Protein AF-A0A6J5F3P0-F1 (afdb_monomer_lite)

pLDDT: mean 81.17, std 18.27, range [34.69, 97.0]

Organism: NCBI:txid1506587

Sequence (149 aa):
MFSRNHKVVAACLLAIAAIHASSIFAASGFQVEVNVTDALLKNPHSKLWKQDPSAGSPDYKYLVVGRRPDGAVMVLYRQPDLTNERKIRLSGALFKCGIKRDWPILFIDSAADVKKQLEHPFLDDPSHEGISFMEGSDVAIVYQAVCGG

Secondary structure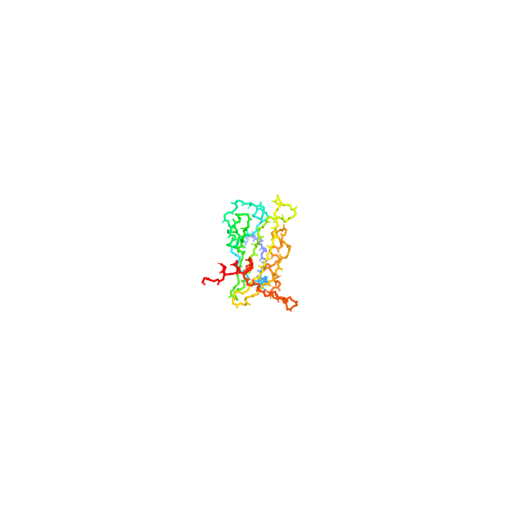 (DSSP, 8-state):
--------------------------SS--EESS---HHHHH-TT-TTSEEPTT-SSTT-EEEEEEE-TTSEEEEEEEEEETTEEEEEEEEEEEEETTT-EEEEE----SHHHHHHHHHS-GGG-TT--PEEPPTT-HHHHHHHHHH--

Structure (mmCIF, N/CA/C/O backbone):
data_AF-A0A6J5F3P0-F1
#
_entry.id   AF-A0A6J5F3P0-F1
#
loop_
_atom_site.group_PDB
_atom_site.id
_atom_site.type_symbol
_atom_site.label_atom_id
_atom_site.label_alt_id
_atom_site.label_comp_id
_atom_site.label_asym_id
_atom_site.label_entity_id
_atom_site.label_seq_id
_atom_site.pdbx_PDB_ins_code
_atom_site.Cartn_x
_atom_site.Cartn_y
_atom_site.Cartn_z
_atom_site.occupanc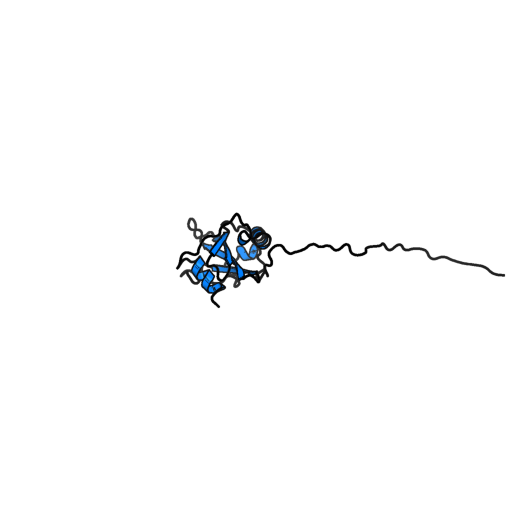y
_atom_site.B_iso_or_equiv
_atom_site.auth_seq_id
_atom_site.auth_comp_id
_atom_site.auth_asym_id
_atom_site.auth_atom_id
_atom_site.pdbx_PDB_model_num
ATOM 1 N N . MET A 1 1 ? -9.009 28.378 82.179 1.00 39.50 1 MET A N 1
ATOM 2 C CA . MET A 1 1 ? -7.602 28.823 82.296 1.00 39.50 1 MET A CA 1
ATOM 3 C C . MET A 1 1 ? -6.748 27.964 81.370 1.00 39.50 1 MET A C 1
ATOM 5 O O . MET A 1 1 ? -6.970 26.765 81.356 1.00 39.50 1 MET A O 1
ATOM 9 N N . PHE A 1 2 ? -5.837 28.612 80.627 1.00 41.78 2 PHE A N 1
ATOM 10 C CA . PHE A 1 2 ? -4.824 28.093 79.678 1.00 41.78 2 PHE A CA 1
ATOM 11 C C . PHE A 1 2 ? -5.366 27.383 78.413 1.00 41.78 2 PHE A C 1
ATOM 13 O O . PHE A 1 2 ? -5.883 26.284 78.505 1.00 41.78 2 PHE A O 1
ATOM 20 N N . SER A 1 3 ? -5.449 27.979 77.213 1.00 34.69 3 SER A N 1
ATOM 21 C CA . SER A 1 3 ? -4.560 28.859 76.419 1.00 34.69 3 SER A CA 1
ATOM 22 C C . SER A 1 3 ? -3.456 28.110 75.659 1.00 34.69 3 SER A C 1
ATOM 24 O O . SER A 1 3 ? -2.548 27.580 76.290 1.00 34.69 3 SER A O 1
ATOM 26 N N . ARG A 1 4 ? -3.509 28.268 74.318 1.00 49.66 4 ARG A N 1
ATOM 27 C CA . ARG A 1 4 ? -2.398 28.300 73.336 1.00 49.66 4 ARG A CA 1
ATOM 28 C C . ARG A 1 4 ? -1.809 26.928 72.929 1.00 49.66 4 ARG A C 1
ATOM 30 O O . ARG A 1 4 ? -1.585 26.085 73.772 1.00 49.66 4 ARG A O 1
ATOM 37 N N . ASN A 1 5 ? -1.463 26.638 71.670 1.00 44.69 5 ASN A N 1
ATOM 38 C CA . ASN A 1 5 ? -1.233 27.481 70.494 1.00 44.69 5 ASN A CA 1
ATOM 39 C C . ASN A 1 5 ? -0.753 26.617 69.285 1.00 44.69 5 ASN A C 1
ATOM 41 O O . ASN A 1 5 ? -0.270 25.510 69.486 1.00 44.69 5 ASN A O 1
ATOM 45 N N . HIS A 1 6 ? -0.703 27.260 68.103 1.00 41.91 6 HIS A N 1
ATOM 46 C CA . HIS A 1 6 ? 0.153 27.000 66.914 1.00 41.91 6 HIS A CA 1
ATOM 47 C C . HIS A 1 6 ? -0.333 25.932 65.909 1.00 41.91 6 HIS A C 1
ATOM 49 O O . HIS A 1 6 ? -0.352 24.747 66.195 1.00 41.91 6 HIS A O 1
ATOM 55 N N . LYS A 1 7 ? -0.897 26.348 64.761 1.00 44.50 7 LYS A N 1
ATOM 56 C CA . LYS A 1 7 ? -0.246 26.797 63.498 1.00 44.50 7 LYS A CA 1
ATOM 57 C C . LYS A 1 7 ? 0.426 25.662 62.710 1.00 44.50 7 LYS A C 1
ATOM 59 O O . LYS A 1 7 ? 1.565 25.348 63.013 1.00 44.50 7 LYS A O 1
ATOM 64 N N . VAL A 1 8 ? -0.219 25.225 61.622 1.00 45.56 8 VAL A N 1
ATOM 65 C CA . VAL A 1 8 ? 0.367 24.841 60.310 1.00 45.56 8 VAL A CA 1
ATOM 66 C C . VAL A 1 8 ? -0.779 25.050 59.294 1.00 45.56 8 VAL A C 1
ATOM 68 O O . VAL A 1 8 ? -1.835 24.459 59.465 1.00 45.56 8 VAL A O 1
ATOM 71 N N . VAL A 1 9 ? -0.846 26.125 58.499 1.00 41.88 9 VAL A N 1
ATOM 72 C CA . VAL A 1 9 ? -0.119 26.467 57.255 1.00 41.88 9 VAL A CA 1
ATOM 73 C C . VAL A 1 9 ? -0.339 25.469 56.108 1.00 41.88 9 VAL A C 1
ATOM 75 O O . VAL A 1 9 ? 0.151 24.356 56.155 1.00 41.88 9 VAL A O 1
ATOM 78 N N . ALA A 1 10 ? -0.992 25.984 55.058 1.00 40.81 10 ALA A N 1
ATOM 79 C CA . ALA A 1 10 ? -0.901 25.618 53.640 1.00 40.81 10 ALA A CA 1
ATOM 80 C C . ALA A 1 10 ? -1.266 24.185 53.205 1.00 40.81 10 ALA A C 1
ATOM 82 O O . ALA A 1 10 ? -0.587 23.222 53.526 1.00 40.81 10 ALA A O 1
ATOM 83 N N . ALA A 1 11 ? -2.220 24.075 52.280 1.00 45.91 11 ALA A N 1
ATOM 84 C CA . ALA A 1 11 ? -1.878 24.048 50.855 1.00 45.91 11 ALA A CA 1
ATOM 85 C C . ALA A 1 11 ? -3.151 24.009 49.995 1.00 45.91 11 ALA A C 1
ATOM 87 O O . ALA A 1 11 ? -4.029 23.171 50.184 1.00 45.91 11 ALA A O 1
ATOM 88 N N . CYS A 1 12 ? -3.225 24.927 49.031 1.00 42.03 12 CYS A N 1
ATOM 89 C CA . CYS A 1 12 ? -4.063 24.794 47.847 1.00 42.03 12 CYS A CA 1
ATOM 90 C C . CYS A 1 12 ? -3.746 23.486 47.117 1.00 4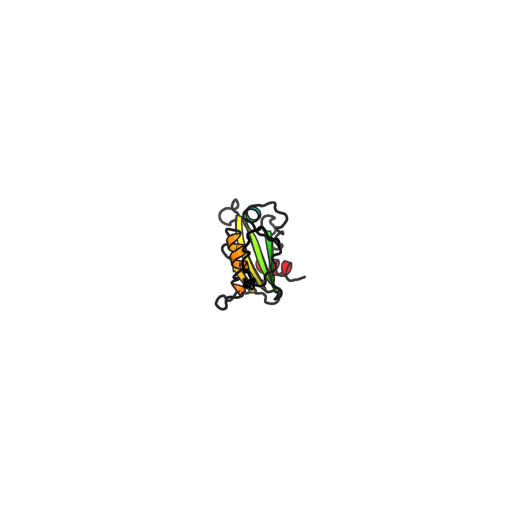2.03 12 CYS A C 1
ATOM 92 O O . CYS A 1 12 ? -2.574 23.221 46.877 1.00 42.03 12 CYS A O 1
ATOM 94 N N . LEU A 1 13 ? -4.770 22.776 46.649 1.00 42.22 13 LEU A N 1
ATOM 95 C CA . LEU A 1 13 ? -4.738 21.962 45.427 1.00 42.22 13 LEU A CA 1
ATOM 96 C C . LEU A 1 13 ? -6.157 22.023 44.844 1.00 42.22 13 LEU A C 1
ATOM 98 O O . LEU A 1 13 ? -7.085 21.408 45.354 1.00 42.22 13 LEU A O 1
ATOM 102 N N . LEU A 1 14 ? -6.420 23.070 44.062 1.00 45.12 14 LEU A N 1
ATOM 103 C CA . LEU A 1 14 ? -6.576 22.997 42.606 1.00 45.12 14 LEU A CA 1
ATOM 104 C C . LEU A 1 14 ? -7.579 21.932 42.144 1.00 45.12 14 LEU A C 1
ATOM 106 O O . LEU A 1 14 ? -7.285 20.745 42.049 1.00 45.12 14 LEU A O 1
ATOM 110 N N . ALA A 1 15 ? -8.752 22.440 41.773 1.00 49.34 15 ALA A N 1
ATOM 111 C CA . ALA A 1 15 ? -9.683 21.800 40.871 1.00 49.34 15 ALA A CA 1
ATOM 112 C C . ALA A 1 15 ? -9.001 21.475 39.538 1.00 49.34 15 ALA A C 1
ATOM 114 O O . ALA A 1 15 ? -8.513 22.382 38.872 1.00 49.34 15 ALA A O 1
ATOM 115 N N . ILE A 1 16 ? -9.053 20.211 39.123 1.00 49.28 16 ILE A N 1
ATOM 116 C CA . ILE A 1 16 ? -9.101 19.823 37.711 1.00 49.28 16 ILE A CA 1
ATOM 117 C C . ILE A 1 16 ? -10.054 18.629 37.638 1.00 49.28 16 ILE A C 1
ATOM 119 O O . ILE A 1 16 ? -9.646 17.471 37.608 1.00 49.28 16 ILE A O 1
ATOM 123 N N . ALA A 1 17 ? -11.359 18.911 37.672 1.00 48.66 17 ALA A N 1
ATOM 124 C CA . ALA A 1 17 ? -12.319 17.964 37.130 1.00 48.66 17 ALA A CA 1
ATOM 125 C C . ALA A 1 17 ? -11.999 17.855 35.638 1.00 48.66 17 ALA A C 1
ATOM 127 O O . ALA A 1 17 ? -12.011 18.859 34.927 1.00 48.66 17 ALA A O 1
ATOM 128 N N . ALA A 1 18 ? -11.614 16.650 35.225 1.00 46.31 18 ALA A N 1
ATOM 129 C CA . ALA A 1 18 ? -11.223 16.296 33.877 1.00 46.31 18 ALA A CA 1
ATOM 130 C C . ALA A 1 18 ? -12.235 16.837 32.857 1.00 46.31 18 ALA A C 1
ATOM 132 O O . ALA A 1 18 ? -13.301 16.256 32.628 1.00 46.31 18 ALA A O 1
ATOM 133 N N . ILE A 1 19 ? -11.884 17.962 32.231 1.00 49.88 19 ILE A N 1
ATOM 134 C CA . ILE A 1 19 ? -12.473 18.338 30.957 1.00 49.88 19 ILE A CA 1
ATOM 135 C C . ILE A 1 19 ? -12.099 17.197 30.031 1.00 49.88 19 ILE A C 1
ATOM 137 O O . ILE A 1 19 ? -10.922 16.924 29.794 1.00 49.88 19 ILE A O 1
ATOM 141 N N . HIS A 1 20 ? -13.138 16.492 29.605 1.00 42.28 20 HIS A N 1
ATOM 142 C CA . HIS A 1 20 ? -13.089 15.471 28.592 1.00 42.28 20 HIS A CA 1
ATOM 143 C C . HIS A 1 20 ? -12.317 16.043 27.407 1.00 42.28 20 HIS A C 1
ATOM 145 O O . HIS A 1 20 ? -12.838 16.854 26.641 1.00 42.28 20 HIS A O 1
ATOM 151 N N . ALA A 1 21 ? -11.062 15.620 27.266 1.00 42.25 21 ALA A N 1
ATOM 152 C CA . ALA A 1 21 ? -10.390 15.639 25.988 1.00 42.25 21 ALA A CA 1
ATOM 153 C C . ALA A 1 21 ? -11.120 14.609 25.128 1.00 42.25 21 ALA A C 1
ATOM 155 O O . ALA A 1 21 ? -10.676 13.477 24.949 1.00 42.25 21 ALA A O 1
ATOM 156 N N . SER A 1 22 ? -12.279 15.012 24.616 1.00 44.88 22 SER A N 1
ATOM 157 C CA . SER A 1 22 ? -12.900 14.440 23.435 1.00 44.88 22 SER A CA 1
ATOM 158 C C . SER A 1 22 ? -12.002 14.761 22.241 1.00 44.88 22 SER A C 1
ATOM 160 O O . SER A 1 22 ? -12.412 15.422 21.294 1.00 44.88 22 SER A O 1
ATOM 162 N N . SER A 1 23 ? -10.753 14.300 22.276 1.00 39.34 23 SER A N 1
ATOM 163 C CA . SER A 1 23 ? -10.009 14.028 21.060 1.00 39.34 23 SER A CA 1
ATOM 164 C C . SER A 1 23 ? -10.598 12.733 20.532 1.00 39.34 23 SER A C 1
ATOM 166 O O . SER A 1 23 ? -10.096 11.639 20.781 1.00 39.34 23 SER A O 1
ATOM 168 N N . ILE A 1 24 ? -11.753 12.873 19.889 1.00 40.84 24 ILE A N 1
ATOM 169 C CA . ILE A 1 24 ? -12.400 11.824 19.122 1.00 40.84 24 ILE A CA 1
ATOM 170 C C . ILE A 1 24 ? -11.411 11.474 18.005 1.00 40.84 24 ILE A C 1
ATOM 172 O O . ILE A 1 24 ? -11.414 12.0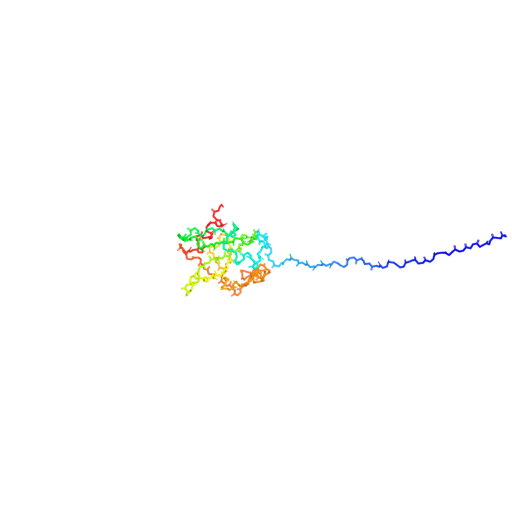93 16.946 1.00 40.84 24 ILE A O 1
ATOM 176 N N . PHE A 1 25 ? -10.531 10.499 18.233 1.00 43.91 25 PHE A N 1
ATOM 177 C CA . PHE A 1 25 ? -9.832 9.814 17.149 1.00 43.91 25 PHE A CA 1
ATOM 178 C C . PHE A 1 25 ? -10.849 8.885 16.468 1.00 43.91 25 PHE A C 1
ATOM 180 O O . PHE A 1 25 ? -10.808 7.668 16.595 1.00 43.91 25 PHE A O 1
ATOM 187 N N . ALA A 1 26 ? -11.817 9.475 15.774 1.00 49.28 26 ALA A N 1
ATOM 188 C CA . ALA A 1 26 ? -12.651 8.781 14.804 1.00 49.28 26 ALA A CA 1
ATOM 189 C C . ALA A 1 26 ? -12.365 9.407 13.443 1.00 49.28 26 ALA A C 1
ATOM 191 O O . ALA A 1 26 ? -13.209 10.099 12.894 1.00 49.28 26 ALA A O 1
ATOM 192 N N . ALA A 1 27 ? -11.136 9.268 12.944 1.00 53.75 27 ALA A N 1
ATOM 193 C CA . ALA A 1 27 ? -10.777 9.933 11.692 1.00 53.75 27 ALA A CA 1
ATOM 194 C C . ALA A 1 27 ? -10.866 9.001 10.473 1.00 53.75 27 ALA A C 1
ATOM 196 O O . ALA A 1 27 ? -11.199 9.454 9.388 1.00 53.75 27 ALA A O 1
ATOM 197 N N . SER A 1 28 ? -10.681 7.688 10.644 1.00 65.94 28 SER A N 1
ATOM 198 C CA . SER A 1 28 ? -10.801 6.751 9.514 1.00 65.94 28 SER A CA 1
ATOM 199 C C . SER A 1 28 ? -11.105 5.296 9.867 1.00 65.94 28 SER A C 1
ATOM 201 O O . SER A 1 28 ? -11.379 4.500 8.976 1.00 65.94 28 SER A O 1
ATOM 203 N N . GLY A 1 29 ? -11.015 4.910 11.145 1.00 84.19 29 GLY A N 1
ATOM 204 C CA . GLY A 1 29 ? -11.243 3.531 11.589 1.00 84.19 29 GLY A CA 1
ATOM 205 C C . GLY A 1 29 ? -10.164 2.522 11.170 1.00 84.19 29 GLY A C 1
ATOM 206 O O . GLY A 1 29 ? -10.362 1.324 11.376 1.00 84.19 29 GLY A O 1
ATOM 207 N N . PHE A 1 30 ? -9.044 2.965 10.582 1.00 92.38 30 PHE A N 1
ATOM 208 C CA . PHE A 1 30 ? -7.934 2.075 10.242 1.00 92.38 30 PHE A CA 1
ATOM 209 C C . PHE A 1 30 ? -7.250 1.540 11.507 1.00 92.38 30 PHE A C 1
ATOM 211 O O . PHE A 1 30 ? -6.709 2.289 12.318 1.00 92.38 30 PHE A O 1
ATOM 218 N N . GLN A 1 31 ? -7.222 0.220 11.637 1.00 94.12 31 GLN A N 1
ATOM 219 C CA . GLN A 1 31 ? -6.321 -0.513 12.511 1.00 94.12 31 GLN A CA 1
ATOM 220 C C . GLN A 1 31 ? -4.978 -0.642 11.790 1.00 94.12 31 GLN A C 1
ATOM 222 O O . GLN A 1 31 ? -4.871 -1.308 10.757 1.00 94.12 31 GLN A O 1
ATOM 227 N N . VAL A 1 32 ? -3.964 0.050 12.306 1.00 94.12 32 VAL A N 1
ATOM 228 C CA . VAL A 1 32 ? -2.613 0.040 11.736 1.00 94.12 32 VAL A CA 1
ATOM 229 C C . VAL A 1 32 ? -1.956 -1.310 12.022 1.00 94.12 32 VAL A C 1
ATOM 231 O O . VAL A 1 32 ? -1.766 -1.675 13.179 1.00 94.12 32 VAL A O 1
ATOM 234 N N . GLU A 1 33 ? -1.594 -2.037 10.966 1.00 94.62 33 GLU A N 1
ATOM 235 C CA . GLU A 1 33 ? -0.868 -3.310 11.056 1.00 94.62 33 GLU A CA 1
ATOM 236 C C . GLU A 1 33 ? 0.647 -3.085 11.133 1.00 94.62 33 GLU A C 1
ATOM 238 O O . GLU A 1 33 ? 1.366 -3.845 11.781 1.00 94.62 33 GLU A O 1
ATOM 243 N N . VAL A 1 34 ? 1.141 -2.026 10.482 1.00 94.00 34 VAL A N 1
ATOM 244 C CA . VAL A 1 34 ? 2.567 -1.699 10.424 1.00 94.00 34 VAL A CA 1
ATOM 245 C C . VAL A 1 34 ? 2.785 -0.221 10.717 1.00 94.00 34 VAL A C 1
ATOM 247 O O . VAL A 1 34 ? 2.264 0.648 10.023 1.00 94.00 34 VAL A O 1
ATOM 250 N N . ASN A 1 35 ? 3.627 0.072 11.711 1.00 93.19 35 ASN A N 1
ATOM 251 C CA . ASN A 1 35 ? 4.091 1.433 11.963 1.00 93.19 35 ASN A CA 1
ATOM 252 C C . ASN A 1 35 ? 5.089 1.859 10.874 1.00 93.19 35 ASN A C 1
ATOM 254 O O . ASN A 1 35 ? 6.263 1.473 10.901 1.00 93.19 35 ASN A O 1
ATOM 258 N N . VAL A 1 36 ? 4.616 2.631 9.896 1.00 95.50 36 VAL A N 1
ATOM 259 C CA . VAL A 1 36 ? 5.446 3.089 8.780 1.00 95.50 36 VAL A CA 1
ATOM 260 C C . VAL A 1 36 ? 6.343 4.241 9.222 1.00 95.50 36 VAL A C 1
ATOM 262 O O . VAL A 1 36 ? 5.890 5.232 9.779 1.00 95.50 36 VAL A O 1
ATOM 265 N N . THR A 1 37 ? 7.638 4.109 8.943 1.00 97.00 37 THR A N 1
ATOM 266 C CA . THR A 1 37 ? 8.664 5.127 9.206 1.00 97.00 37 THR A CA 1
ATOM 267 C C . THR A 1 37 ? 9.459 5.390 7.934 1.00 97.00 37 THR A C 1
ATOM 269 O O . THR A 1 37 ? 9.576 4.503 7.087 1.00 97.00 37 THR A O 1
ATOM 272 N N . ASP A 1 38 ? 10.086 6.560 7.815 1.00 95.19 38 ASP A N 1
ATOM 273 C CA . ASP A 1 38 ? 10.955 6.860 6.666 1.00 95.19 38 ASP A CA 1
ATOM 274 C C . ASP A 1 38 ? 12.104 5.851 6.532 1.00 95.19 38 ASP A C 1
ATOM 276 O O . ASP A 1 38 ? 12.527 5.517 5.426 1.00 95.19 38 ASP A O 1
ATOM 280 N N . ALA A 1 39 ? 12.594 5.325 7.660 1.00 94.88 39 ALA A N 1
ATOM 281 C CA . ALA A 1 39 ? 13.606 4.277 7.674 1.00 94.88 39 ALA A CA 1
ATOM 282 C C . ALA A 1 39 ? 13.082 2.968 7.062 1.00 94.88 39 ALA A C 1
ATOM 284 O O . ALA A 1 39 ? 13.790 2.342 6.277 1.00 94.88 39 ALA A O 1
ATOM 285 N N . LEU A 1 40 ? 11.841 2.568 7.367 1.00 95.12 40 LEU A N 1
ATOM 286 C CA . LEU A 1 40 ? 11.208 1.396 6.752 1.00 95.12 40 LEU A CA 1
ATOM 287 C C . LEU A 1 40 ? 11.023 1.582 5.242 1.00 95.12 40 LEU A C 1
ATOM 289 O O . LEU A 1 40 ? 11.322 0.663 4.477 1.00 95.12 40 LEU A O 1
ATOM 293 N N . LEU A 1 41 ? 10.564 2.762 4.819 1.00 92.75 41 LEU A N 1
ATOM 294 C CA . LEU A 1 41 ? 10.349 3.088 3.407 1.00 92.75 41 LEU A CA 1
ATOM 295 C C . LEU A 1 41 ? 11.649 3.010 2.592 1.00 92.75 41 LEU A C 1
ATOM 297 O O . LEU A 1 41 ? 11.646 2.560 1.448 1.00 92.75 41 LEU A O 1
ATOM 301 N N . LYS A 1 42 ? 12.777 3.385 3.205 1.00 87.88 42 LYS A N 1
ATOM 302 C CA . LYS A 1 42 ? 14.108 3.372 2.580 1.00 87.88 42 LYS A CA 1
ATOM 303 C C . LYS A 1 42 ? 14.855 2.045 2.738 1.00 87.88 42 LYS A C 1
ATOM 305 O O . LYS A 1 42 ? 15.915 1.893 2.139 1.00 87.88 42 LYS A O 1
ATOM 310 N N . ASN A 1 43 ? 14.347 1.091 3.522 1.00 89.88 43 ASN A N 1
ATOM 311 C CA . ASN A 1 43 ? 15.050 -0.159 3.813 1.00 89.88 43 ASN A CA 1
ATOM 312 C C . ASN A 1 43 ? 14.672 -1.282 2.819 1.00 89.88 43 ASN A C 1
ATOM 314 O O . ASN A 1 43 ? 13.617 -1.905 2.979 1.00 89.88 43 ASN A O 1
ATOM 318 N N . PRO A 1 44 ? 15.541 -1.626 1.846 1.00 80.19 44 PRO A N 1
ATOM 319 C CA . PRO A 1 44 ? 15.260 -2.666 0.851 1.00 80.19 44 PRO A CA 1
ATOM 320 C C . PRO A 1 44 ? 15.204 -4.088 1.438 1.00 80.19 44 PRO A C 1
ATOM 322 O O . PRO A 1 44 ? 14.618 -4.988 0.825 1.00 80.19 44 PRO A O 1
ATOM 325 N N . HIS A 1 45 ? 15.797 -4.294 2.619 1.00 86.69 45 HIS A N 1
ATOM 326 C CA . HIS A 1 45 ? 15.960 -5.596 3.271 1.00 86.69 45 HIS A CA 1
ATOM 327 C C . HIS A 1 45 ? 14.928 -5.862 4.372 1.00 86.69 45 HIS A C 1
ATOM 329 O O . HIS A 1 45 ? 14.989 -6.899 5.035 1.00 86.69 45 HIS A O 1
ATOM 335 N N . SER A 1 46 ? 13.985 -4.944 4.602 1.00 91.75 46 SER A N 1
ATOM 336 C CA . SER A 1 46 ? 12.944 -5.168 5.602 1.00 91.75 46 SER A CA 1
ATOM 337 C C . SER A 1 46 ? 12.064 -6.359 5.211 1.00 91.75 46 SER A C 1
ATOM 339 O O . SER A 1 46 ? 11.544 -6.431 4.099 1.00 91.75 46 SER A O 1
ATOM 341 N N . LYS A 1 47 ? 11.876 -7.275 6.167 1.00 93.06 47 LYS A N 1
ATOM 342 C CA . LYS A 1 47 ? 11.033 -8.473 6.028 1.00 93.06 47 LYS A CA 1
ATOM 343 C C . LYS A 1 47 ? 9.531 -8.172 6.078 1.00 93.06 47 LYS A C 1
ATOM 345 O O . LYS A 1 47 ? 8.732 -9.072 5.861 1.00 93.06 47 LYS A O 1
ATOM 350 N N . LEU A 1 48 ? 9.151 -6.935 6.409 1.00 95.44 48 LEU A N 1
ATOM 351 C CA . LEU A 1 48 ? 7.748 -6.511 6.427 1.00 95.44 48 LEU A CA 1
ATOM 352 C C . LEU A 1 48 ? 7.192 -6.358 5.008 1.00 95.44 48 LEU A C 1
ATOM 354 O O . LEU A 1 48 ? 6.002 -6.565 4.789 1.00 95.44 48 LEU A O 1
ATOM 358 N N . TRP A 1 49 ? 8.059 -6.022 4.051 1.00 95.31 49 TRP A N 1
ATOM 359 C CA . TRP A 1 49 ? 7.706 -6.000 2.641 1.00 95.31 49 TRP A CA 1
ATOM 360 C C . TRP A 1 49 ? 7.504 -7.425 2.133 1.00 95.31 49 TRP A C 1
ATOM 362 O O . TRP A 1 49 ? 8.394 -8.271 2.247 1.00 95.31 49 TRP A O 1
ATOM 372 N N . LYS A 1 50 ? 6.340 -7.669 1.541 1.00 94.69 50 LYS A N 1
ATOM 373 C CA . LYS A 1 50 ? 5.992 -8.923 0.879 1.00 94.69 50 LYS A CA 1
ATOM 374 C C . LYS A 1 50 ? 6.331 -8.824 -0.601 1.00 94.69 50 LYS A C 1
ATOM 376 O O . LYS A 1 50 ? 6.234 -7.750 -1.186 1.00 94.69 50 LYS A O 1
ATOM 381 N N . GLN A 1 51 ? 6.736 -9.942 -1.189 1.00 93.56 51 GLN A N 1
ATOM 382 C CA . GLN A 1 51 ? 6.982 -10.024 -2.624 1.00 93.56 51 GLN A CA 1
ATOM 383 C C . GLN A 1 51 ? 5.680 -9.792 -3.390 1.00 93.56 51 GLN A C 1
ATOM 385 O O . GLN A 1 51 ? 4.679 -10.425 -3.057 1.00 93.56 51 GLN A O 1
ATOM 390 N N . ASP A 1 52 ? 5.694 -8.926 -4.403 1.00 91.88 52 ASP A N 1
ATOM 391 C CA . ASP A 1 52 ? 4.551 -8.782 -5.302 1.00 91.88 52 ASP A CA 1
ATOM 392 C C . ASP A 1 52 ? 4.343 -10.092 -6.092 1.00 91.88 52 ASP A C 1
ATOM 394 O O . ASP A 1 52 ? 5.272 -10.517 -6.787 1.00 91.88 52 ASP A O 1
ATOM 398 N N . PRO A 1 53 ? 3.172 -10.758 -5.989 1.00 88.69 53 PRO A N 1
ATOM 399 C CA . PRO A 1 53 ? 2.917 -12.023 -6.678 1.00 88.69 53 PRO A CA 1
ATOM 400 C C . PRO A 1 53 ? 2.815 -11.889 -8.201 1.00 88.69 53 PRO A C 1
ATOM 402 O O . PRO A 1 53 ? 2.955 -12.888 -8.903 1.00 88.69 53 PRO A O 1
ATOM 405 N N . SER A 1 54 ? 2.536 -10.686 -8.709 1.00 82.56 54 SER A N 1
ATOM 406 C CA . SER A 1 54 ? 2.447 -10.411 -10.148 1.00 82.56 54 SER A CA 1
ATOM 407 C C . SER A 1 54 ? 3.821 -10.274 -10.803 1.00 82.56 54 SER A C 1
ATOM 409 O O . SER A 1 54 ? 3.975 -10.516 -12.001 1.00 82.56 54 SER A O 1
ATOM 411 N N . ALA A 1 55 ? 4.836 -9.925 -10.013 1.00 83.00 55 ALA A N 1
ATOM 412 C CA . ALA A 1 55 ? 6.153 -9.596 -10.515 1.00 83.00 55 ALA A CA 1
ATOM 413 C C . ALA A 1 55 ? 7.115 -10.785 -10.415 1.00 83.00 55 ALA A C 1
ATOM 415 O O . ALA A 1 55 ? 7.314 -11.375 -9.354 1.00 83.00 55 ALA A O 1
ATOM 416 N N . GLY A 1 56 ? 7.811 -11.075 -11.518 1.00 74.62 56 GLY A N 1
ATOM 417 C CA . GLY A 1 56 ? 8.919 -12.038 -11.529 1.00 74.62 56 GLY A CA 1
ATOM 418 C C . GLY A 1 56 ? 10.205 -11.525 -10.863 1.00 74.62 56 GLY A C 1
ATOM 419 O O . GLY A 1 56 ? 11.138 -12.300 -10.668 1.00 74.62 56 GLY A O 1
ATOM 420 N N . SER A 1 57 ? 10.279 -10.230 -10.528 1.00 82.88 57 SER A N 1
ATOM 421 C CA . SER A 1 57 ? 11.459 -9.596 -9.929 1.00 82.88 57 SER A CA 1
ATOM 422 C C . SER A 1 57 ? 11.293 -9.384 -8.417 1.00 82.88 57 SER A C 1
ATOM 424 O O . SER A 1 57 ? 10.267 -8.842 -7.995 1.00 82.88 57 SER A O 1
ATOM 426 N N . PRO A 1 58 ? 12.316 -9.707 -7.597 1.00 83.31 58 PRO A N 1
ATOM 427 C CA . PRO A 1 58 ? 12.274 -9.537 -6.143 1.00 83.31 58 PRO A CA 1
ATOM 428 C C . PRO A 1 58 ? 12.238 -8.070 -5.678 1.00 83.31 58 PRO A C 1
ATOM 430 O O . PRO A 1 58 ? 12.098 -7.789 -4.484 1.00 83.31 58 PRO A O 1
ATOM 433 N N . ASP A 1 59 ? 12.422 -7.122 -6.597 1.00 85.25 59 ASP A N 1
ATOM 434 C CA . ASP A 1 59 ? 12.445 -5.695 -6.282 1.00 85.25 59 ASP A CA 1
ATOM 435 C C . ASP A 1 59 ? 11.051 -5.074 -6.170 1.00 85.25 59 ASP A C 1
ATOM 437 O O . ASP A 1 59 ? 10.902 -4.044 -5.502 1.00 85.25 59 ASP A O 1
ATOM 441 N N . TYR A 1 60 ? 10.049 -5.734 -6.753 1.00 91.38 60 TYR A N 1
ATOM 442 C CA . TYR A 1 60 ? 8.641 -5.365 -6.673 1.00 91.38 60 TYR A CA 1
ATOM 443 C C . TYR A 1 60 ? 8.034 -5.963 -5.412 1.00 91.38 60 TYR A C 1
ATOM 445 O O . TYR A 1 60 ? 7.980 -7.181 -5.228 1.00 91.38 60 TYR A O 1
ATOM 453 N N . LYS A 1 61 ? 7.618 -5.088 -4.503 1.00 94.00 61 LYS A N 1
ATOM 454 C CA . LYS A 1 61 ? 7.126 -5.481 -3.187 1.00 94.00 61 LYS A CA 1
ATOM 455 C C . LYS A 1 61 ? 5.906 -4.672 -2.800 1.00 94.00 61 LYS A C 1
ATOM 457 O O . LYS A 1 61 ? 5.748 -3.528 -3.221 1.00 94.00 61 LYS A O 1
ATOM 462 N N . TYR A 1 62 ? 5.112 -5.229 -1.900 1.00 95.25 62 TYR A N 1
ATOM 463 C CA . TYR A 1 62 ? 3.991 -4.535 -1.289 1.00 95.25 62 TYR A CA 1
ATOM 464 C C . TYR A 1 62 ? 4.013 -4.646 0.238 1.00 95.25 62 TYR A C 1
ATOM 466 O O . TYR A 1 62 ? 4.631 -5.542 0.820 1.00 95.25 62 TYR A O 1
ATOM 474 N N . LEU A 1 63 ? 3.343 -3.712 0.903 1.00 96.06 63 LEU A N 1
ATOM 475 C CA . LEU A 1 63 ? 3.211 -3.646 2.353 1.00 96.06 63 LEU A CA 1
ATOM 476 C C . LEU A 1 63 ? 1.768 -3.298 2.702 1.00 96.06 63 LEU A C 1
ATOM 478 O O . LEU A 1 63 ? 1.285 -2.234 2.325 1.00 96.06 63 LEU A O 1
ATOM 482 N N . VAL A 1 64 ? 1.089 -4.170 3.446 1.00 96.75 64 VAL A N 1
ATOM 483 C CA . VAL A 1 64 ? -0.213 -3.836 4.038 1.00 96.75 64 VAL A CA 1
ATOM 484 C C . VAL A 1 64 ? 0.047 -2.955 5.253 1.00 96.75 64 VAL A C 1
ATOM 486 O O . VAL A 1 64 ? 0.736 -3.364 6.184 1.00 96.75 64 VAL A O 1
ATOM 489 N N . VAL A 1 65 ? -0.457 -1.726 5.213 1.00 96.69 65 VAL A N 1
ATOM 490 C CA . VAL A 1 65 ? -0.218 -0.729 6.264 1.00 96.69 65 VAL A CA 1
ATOM 491 C C . VAL A 1 65 ? -1.283 -0.813 7.346 1.00 96.69 65 VAL A C 1
ATOM 493 O O . VAL A 1 65 ? -0.976 -0.710 8.533 1.00 96.69 65 VAL A O 1
ATOM 496 N N . GLY A 1 66 ? -2.537 -1.011 6.950 1.00 95.19 66 GLY A N 1
ATOM 497 C CA . GLY A 1 66 ? -3.650 -1.090 7.881 1.00 95.19 66 GLY A CA 1
ATOM 498 C C . GLY A 1 66 ? -4.950 -1.505 7.213 1.00 95.19 66 GLY A C 1
ATOM 499 O O . GLY A 1 66 ? -5.088 -1.452 5.986 1.00 95.19 66 GLY A O 1
ATOM 500 N N . ARG A 1 67 ? -5.914 -1.894 8.049 1.00 95.62 67 ARG A N 1
ATOM 501 C CA . ARG A 1 67 ? -7.249 -2.337 7.635 1.00 95.62 67 ARG A CA 1
ATOM 502 C C . ARG A 1 67 ? -8.343 -1.650 8.425 1.00 95.62 67 ARG A C 1
ATOM 504 O O . ARG A 1 67 ? -8.164 -1.329 9.593 1.00 95.62 67 ARG A O 1
ATOM 511 N N . ARG A 1 68 ? -9.500 -1.484 7.804 1.00 94.12 68 ARG A N 1
ATOM 512 C CA . ARG A 1 68 ? -10.730 -1.027 8.446 1.00 94.12 68 ARG A CA 1
ATOM 513 C C . ARG A 1 68 ? -11.737 -2.168 8.571 1.00 94.12 68 ARG A C 1
ATOM 515 O O . ARG A 1 68 ? -11.769 -3.045 7.706 1.00 94.12 68 ARG A O 1
ATOM 522 N N . PRO A 1 69 ? -12.623 -2.123 9.583 1.00 92.25 69 PRO A N 1
ATOM 523 C CA . PRO A 1 69 ? -13.705 -3.098 9.736 1.00 92.25 69 PRO A CA 1
ATOM 524 C C . PRO A 1 69 ? -14.672 -3.174 8.547 1.00 92.25 69 PRO A C 1
ATOM 526 O O . PRO A 1 69 ? -15.275 -4.215 8.321 1.00 92.25 69 PRO A O 1
ATOM 529 N N . ASP A 1 70 ? -14.812 -2.098 7.767 1.00 91.19 70 ASP A N 1
ATOM 530 C CA . ASP A 1 70 ? -15.665 -2.064 6.572 1.00 91.19 70 ASP A CA 1
ATOM 531 C C . ASP A 1 70 ? -15.014 -2.708 5.334 1.00 91.19 70 ASP A C 1
ATOM 533 O O . ASP A 1 70 ? -15.534 -2.585 4.225 1.00 91.19 70 ASP A O 1
ATOM 537 N N . GLY A 1 71 ? -13.871 -3.376 5.513 1.00 92.00 71 GLY A N 1
ATOM 538 C CA . GLY A 1 71 ? -13.136 -4.063 4.458 1.00 92.00 71 GLY A CA 1
ATOM 539 C C . GLY A 1 71 ? -12.169 -3.170 3.685 1.00 92.00 71 GLY A C 1
ATOM 540 O O . GLY A 1 71 ? -11.569 -3.648 2.721 1.00 92.00 71 GLY A O 1
ATOM 541 N N . ALA A 1 72 ? -12.001 -1.898 4.064 1.00 93.94 72 ALA A N 1
ATOM 542 C CA . ALA A 1 72 ? -11.000 -1.053 3.430 1.00 93.94 72 ALA A CA 1
ATOM 543 C C . ALA A 1 72 ? -9.572 -1.412 3.880 1.00 93.94 72 ALA A C 1
ATOM 545 O O . ALA A 1 72 ? -9.330 -1.741 5.041 1.00 93.94 72 ALA A O 1
ATOM 546 N N . VAL A 1 73 ? -8.612 -1.356 2.960 1.00 95.25 73 VAL A N 1
ATOM 547 C CA . VAL A 1 73 ? -7.211 -1.731 3.190 1.00 95.25 73 VAL A CA 1
ATOM 548 C C . VAL A 1 73 ? -6.302 -0.699 2.547 1.00 95.25 73 VAL A C 1
ATOM 550 O O . VAL A 1 73 ? -6.512 -0.345 1.391 1.00 95.25 73 VAL A O 1
ATOM 553 N N . MET A 1 74 ? -5.274 -0.254 3.266 1.00 95.75 74 MET A N 1
ATOM 554 C CA . MET A 1 74 ? -4.203 0.557 2.693 1.00 95.75 74 MET A CA 1
ATOM 555 C C . MET A 1 74 ? -2.992 -0.320 2.395 1.00 95.75 74 MET A C 1
ATOM 557 O O . MET A 1 74 ? -2.488 -1.021 3.279 1.00 95.75 74 MET A O 1
ATOM 561 N N . VAL A 1 75 ? -2.498 -0.244 1.164 1.00 96.06 75 VAL A N 1
ATOM 562 C CA . VAL A 1 75 ? -1.302 -0.954 0.712 1.00 96.06 75 VAL A CA 1
ATOM 563 C C . VAL A 1 75 ? -0.310 0.043 0.128 1.00 96.06 75 VAL A C 1
ATOM 565 O O . VAL A 1 75 ? -0.693 0.966 -0.587 1.00 96.06 75 VAL A O 1
ATOM 568 N N . LEU A 1 76 ? 0.971 -0.145 0.430 1.00 96.12 76 LEU A N 1
ATOM 569 C CA . LEU A 1 76 ? 2.074 0.535 -0.239 1.00 96.12 76 LEU A CA 1
ATOM 570 C C . LEU A 1 76 ? 2.752 -0.416 -1.210 1.00 96.12 76 LEU A C 1
ATOM 572 O O . LEU A 1 76 ? 2.930 -1.591 -0.905 1.00 96.12 76 LEU A O 1
ATOM 576 N N . TYR A 1 77 ? 3.182 0.127 -2.336 1.00 93.94 77 TYR A N 1
ATOM 577 C CA . TYR A 1 77 ? 3.954 -0.537 -3.369 1.00 93.94 77 TYR A CA 1
ATOM 578 C C . TYR A 1 77 ? 5.348 0.069 -3.425 1.00 93.94 77 TYR A C 1
ATOM 580 O O . TYR A 1 77 ? 5.517 1.292 -3.383 1.00 93.94 77 TYR A O 1
ATOM 588 N N . ARG A 1 78 ? 6.338 -0.805 -3.557 1.00 92.56 78 ARG A N 1
ATOM 589 C CA . ARG A 1 78 ? 7.742 -0.482 -3.761 1.00 92.56 78 ARG A CA 1
ATOM 590 C C . ARG A 1 78 ? 8.180 -1.106 -5.074 1.00 92.56 78 ARG A C 1
ATOM 592 O O . ARG A 1 78 ? 8.086 -2.319 -5.227 1.00 92.56 78 ARG A O 1
ATOM 599 N N . GLN A 1 79 ? 8.704 -0.286 -5.973 1.00 90.00 79 GLN A N 1
ATOM 600 C CA . GLN A 1 79 ? 9.168 -0.724 -7.287 1.00 90.00 79 GLN A CA 1
ATOM 601 C C . GLN A 1 79 ? 10.388 0.091 -7.736 1.00 90.00 79 GLN A C 1
ATOM 603 O O . GLN A 1 79 ? 10.560 1.226 -7.276 1.00 90.00 79 GLN A O 1
ATOM 608 N N . PRO A 1 80 ? 11.251 -0.452 -8.611 1.00 88.50 80 PRO A N 1
ATOM 609 C CA . PRO A 1 80 ? 12.266 0.343 -9.295 1.00 88.50 80 PRO A CA 1
ATOM 610 C C . PRO A 1 80 ? 11.631 1.503 -10.074 1.00 88.50 80 PRO A C 1
ATOM 612 O O . PRO A 1 80 ? 10.529 1.383 -10.613 1.00 88.50 80 PRO A O 1
ATOM 615 N N . ASP A 1 81 ? 12.314 2.642 -10.133 1.00 85.62 81 ASP A N 1
ATOM 616 C CA . ASP A 1 81 ? 11.899 3.742 -11.000 1.00 85.62 81 ASP A CA 1
ATOM 617 C C . ASP A 1 81 ? 12.179 3.392 -12.472 1.00 85.62 81 ASP A C 1
ATOM 619 O O . ASP A 1 81 ? 13.282 2.972 -12.819 1.00 85.62 81 ASP A O 1
ATOM 623 N N . LEU A 1 82 ? 11.189 3.601 -13.346 1.00 82.12 82 LEU A N 1
ATOM 624 C CA . LEU A 1 82 ? 11.267 3.251 -14.773 1.00 82.12 82 LEU A CA 1
ATOM 625 C C . LEU A 1 82 ? 12.348 4.028 -15.540 1.00 82.12 82 LEU A C 1
ATOM 627 O O . LEU A 1 82 ? 12.819 3.577 -16.579 1.00 82.12 82 LEU A O 1
ATOM 631 N N . THR A 1 83 ? 12.721 5.213 -15.057 1.00 85.62 83 THR A N 1
ATOM 632 C CA . THR A 1 83 ? 13.749 6.067 -15.671 1.00 85.62 83 THR A CA 1
ATOM 633 C C . THR A 1 83 ? 15.129 5.842 -15.062 1.00 85.62 83 THR A C 1
ATOM 635 O O . THR A 1 83 ? 16.143 6.204 -15.663 1.00 85.62 83 THR A O 1
ATOM 638 N N . ASN A 1 84 ? 15.187 5.267 -13.859 1.00 84.62 84 ASN A N 1
ATOM 639 C CA . ASN A 1 84 ? 16.425 4.987 -13.152 1.00 84.62 84 ASN A CA 1
ATOM 640 C C . ASN A 1 84 ? 16.228 3.838 -12.160 1.00 84.62 84 ASN A C 1
ATOM 642 O O . ASN A 1 84 ? 15.888 4.065 -11.003 1.00 84.62 84 ASN A O 1
ATOM 646 N N . GLU A 1 85 ? 16.562 2.621 -12.576 1.00 80.00 85 GLU A N 1
ATOM 647 C CA . GLU A 1 85 ? 16.397 1.404 -11.767 1.00 80.00 85 GLU A CA 1
ATOM 648 C C . GLU A 1 85 ? 17.188 1.415 -10.443 1.00 80.00 85 GLU A C 1
ATOM 650 O O . GLU A 1 85 ? 16.916 0.624 -9.543 1.00 80.00 85 GLU A O 1
ATOM 655 N N . ARG A 1 86 ? 18.156 2.332 -10.274 1.00 82.50 86 ARG A N 1
ATOM 656 C CA . ARG A 1 86 ? 18.859 2.532 -8.991 1.00 82.50 86 ARG A CA 1
ATOM 657 C C . ARG A 1 86 ? 18.037 3.330 -7.979 1.00 82.50 86 ARG A C 1
ATOM 659 O O . ARG A 1 86 ? 18.425 3.418 -6.814 1.00 82.50 86 ARG A O 1
ATOM 666 N N . LYS A 1 87 ? 16.947 3.958 -8.415 1.00 85.44 87 LYS A N 1
ATOM 667 C CA . LYS A 1 87 ? 15.988 4.659 -7.566 1.00 85.44 87 LYS A CA 1
ATOM 668 C C . LYS A 1 87 ? 14.780 3.772 -7.318 1.00 85.44 87 LYS A C 1
ATOM 670 O O . LYS A 1 87 ? 14.390 2.958 -8.147 1.00 85.44 87 LYS A O 1
ATOM 675 N N . ILE A 1 88 ? 14.185 3.971 -6.152 1.00 87.19 88 ILE A N 1
ATOM 676 C CA . ILE A 1 88 ? 12.951 3.309 -5.757 1.00 87.19 88 ILE A CA 1
ATOM 677 C C . ILE A 1 88 ? 11.827 4.325 -5.845 1.00 87.19 88 ILE A C 1
ATOM 679 O O . ILE A 1 88 ? 11.939 5.423 -5.297 1.00 87.19 88 ILE A O 1
ATOM 683 N N . ARG A 1 89 ? 10.742 3.924 -6.499 1.00 89.88 89 ARG A N 1
ATOM 684 C CA . ARG A 1 89 ? 9.467 4.618 -6.469 1.00 89.88 89 ARG A CA 1
ATOM 685 C C . ARG A 1 89 ? 8.569 3.957 -5.431 1.00 89.88 89 ARG A C 1
ATOM 687 O O . ARG A 1 89 ? 8.417 2.733 -5.402 1.00 89.88 89 ARG A O 1
ATOM 694 N N . LEU A 1 90 ? 7.969 4.792 -4.594 1.00 93.12 90 LEU A N 1
ATOM 695 C CA . LEU A 1 90 ? 6.932 4.399 -3.656 1.00 93.12 90 LEU A CA 1
ATOM 696 C C . LEU A 1 90 ? 5.597 4.959 -4.136 1.00 93.12 90 LEU A C 1
ATOM 698 O O . LEU A 1 90 ? 5.497 6.091 -4.605 1.00 93.12 90 LEU A O 1
ATOM 702 N N . SER A 1 91 ? 4.570 4.135 -4.031 1.00 93.12 91 SER A N 1
ATOM 703 C CA . SER A 1 91 ? 3.184 4.507 -4.310 1.00 93.12 91 SER A CA 1
ATOM 704 C C . SER A 1 91 ? 2.287 3.779 -3.324 1.00 93.12 91 SER A C 1
ATOM 706 O O . SER A 1 91 ? 2.718 2.822 -2.684 1.00 93.12 91 SER A O 1
ATOM 708 N N . GLY A 1 92 ? 1.046 4.215 -3.182 1.00 93.00 92 GLY A N 1
ATOM 709 C CA . GLY A 1 92 ? 0.061 3.518 -2.372 1.00 93.00 92 GLY A CA 1
ATOM 710 C C . GLY A 1 92 ? -1.232 3.295 -3.129 1.00 93.00 92 GLY A C 1
ATOM 711 O O . GLY A 1 92 ? -1.443 3.840 -4.209 1.00 93.00 92 GLY A O 1
ATOM 712 N N . ALA A 1 93 ? -2.109 2.512 -2.529 1.00 93.25 93 ALA A N 1
ATOM 713 C CA . ALA A 1 93 ? -3.501 2.439 -2.913 1.00 93.25 93 ALA A CA 1
ATOM 714 C C . ALA A 1 93 ? -4.351 2.107 -1.689 1.00 93.25 93 ALA A C 1
ATOM 716 O O . ALA A 1 93 ? -3.909 1.418 -0.762 1.00 93.25 93 ALA A O 1
ATOM 717 N N . LEU A 1 94 ? -5.583 2.597 -1.707 1.00 93.69 94 LEU A N 1
ATOM 718 C CA . LEU A 1 94 ? -6.636 2.139 -0.816 1.00 93.69 94 LEU A CA 1
ATOM 719 C C . LEU A 1 94 ? -7.560 1.222 -1.615 1.00 93.69 94 LEU A C 1
ATOM 721 O O . LEU A 1 94 ? -7.964 1.564 -2.723 1.00 93.69 94 LEU A O 1
ATOM 725 N N . PHE A 1 95 ? -7.900 0.069 -1.055 1.00 90.75 95 PHE A N 1
ATOM 726 C CA . PHE A 1 95 ? -8.868 -0.870 -1.619 1.00 90.75 95 PHE A CA 1
ATOM 727 C C . PHE A 1 95 ? -10.044 -1.021 -0.680 1.00 90.75 95 PHE A C 1
ATOM 729 O O . PHE A 1 95 ? -9.896 -0.814 0.520 1.00 90.75 95 PHE A O 1
ATOM 736 N N . LYS A 1 96 ? -11.174 -1.499 -1.201 1.00 90.50 96 LYS A N 1
ATOM 737 C CA . LYS A 1 96 ? -12.240 -2.077 -0.381 1.00 90.50 96 LYS A CA 1
ATOM 738 C C . LYS A 1 96 ? -12.512 -3.512 -0.823 1.00 90.50 96 LYS A C 1
ATOM 740 O O . LYS A 1 96 ? -12.899 -3.763 -1.972 1.00 90.50 96 LYS A O 1
ATOM 745 N N . CYS A 1 97 ? -12.250 -4.476 0.061 1.00 90.44 97 CYS A N 1
ATOM 746 C CA . CYS A 1 97 ? -12.511 -5.887 -0.213 1.00 90.44 97 CYS A CA 1
ATOM 747 C C . CYS A 1 97 ? -14.008 -6.071 -0.560 1.00 90.44 97 CYS A C 1
ATOM 749 O O . CYS A 1 97 ? -14.876 -5.477 0.073 1.00 90.44 97 CYS A O 1
ATOM 751 N N . GLY A 1 98 ? -14.305 -6.818 -1.626 1.00 88.88 98 GLY A N 1
ATOM 752 C CA . GLY A 1 98 ? -15.645 -6.970 -2.209 1.00 88.88 98 GLY A CA 1
ATOM 753 C C . GLY A 1 98 ? -16.048 -5.964 -3.304 1.00 88.88 98 GLY A C 1
ATOM 754 O O . GLY A 1 98 ? -16.947 -6.279 -4.075 1.00 88.88 98 GLY A O 1
ATOM 755 N N . ILE A 1 99 ? -15.397 -4.796 -3.436 1.00 87.31 99 ILE A N 1
ATOM 756 C CA . ILE A 1 99 ? -15.847 -3.719 -4.360 1.00 87.31 99 ILE A CA 1
ATOM 757 C C . ILE A 1 99 ? -15.030 -3.643 -5.667 1.00 87.31 99 ILE A C 1
ATOM 759 O O . ILE A 1 99 ? -15.405 -2.931 -6.593 1.00 87.31 99 ILE A O 1
ATOM 763 N N . LYS A 1 100 ? -13.943 -4.418 -5.785 1.00 85.12 100 LYS A N 1
ATOM 764 C CA . LYS A 1 100 ? -13.051 -4.443 -6.962 1.00 85.12 100 LYS A CA 1
ATOM 765 C C . LYS A 1 100 ? -12.634 -3.043 -7.484 1.00 85.12 100 LYS A C 1
ATOM 767 O O . LYS A 1 100 ? -12.585 -2.806 -8.691 1.00 85.12 100 LYS A O 1
ATOM 772 N N . ARG A 1 101 ? -12.351 -2.113 -6.569 1.00 88.06 101 ARG A N 1
ATOM 773 C CA . ARG A 1 101 ? -12.035 -0.711 -6.870 1.00 88.06 101 ARG A CA 1
ATOM 774 C C . ARG A 1 101 ? -10.835 -0.246 -6.039 1.00 88.06 101 ARG A C 1
ATOM 776 O O . ARG A 1 101 ? -10.716 -0.665 -4.879 1.00 88.06 101 ARG A O 1
ATOM 783 N N . ASP A 1 102 ? -9.990 0.609 -6.608 1.00 89.44 102 ASP A N 1
ATOM 784 C CA . ASP A 1 102 ? -8.877 1.263 -5.924 1.00 89.44 102 ASP A CA 1
ATOM 785 C C . ASP A 1 102 ? -8.901 2.780 -5.973 1.00 89.44 102 ASP A C 1
ATOM 787 O O . ASP A 1 102 ? -9.409 3.413 -6.890 1.00 89.44 102 ASP A O 1
ATOM 791 N N . TRP A 1 103 ? -8.289 3.365 -4.956 1.00 92.19 103 TRP A N 1
ATOM 792 C CA . TRP A 1 103 ? -8.004 4.785 -4.878 1.00 92.19 103 TRP A CA 1
ATOM 793 C C . TRP A 1 103 ? -6.484 4.929 -4.843 1.00 92.19 103 TRP A C 1
ATOM 795 O O . TRP A 1 103 ? -5.883 4.749 -3.775 1.00 92.19 103 TRP A O 1
ATOM 805 N N . PRO A 1 104 ? -5.838 5.168 -5.999 1.00 89.94 104 PRO A N 1
ATOM 806 C CA . PRO A 1 104 ? -4.390 5.237 -6.070 1.00 89.94 104 PRO A CA 1
ATOM 807 C C . PRO A 1 104 ? -3.869 6.450 -5.301 1.00 89.94 104 PRO A C 1
ATOM 809 O O . PRO A 1 104 ? -4.407 7.554 -5.369 1.00 89.94 104 PRO A O 1
ATOM 812 N N . ILE A 1 105 ? -2.760 6.248 -4.600 1.00 86.00 105 ILE A N 1
ATOM 813 C CA . ILE A 1 105 ? -2.019 7.284 -3.889 1.00 86.00 105 ILE A CA 1
ATOM 814 C C . ILE A 1 105 ? -0.695 7.448 -4.629 1.00 86.00 105 ILE A C 1
ATOM 816 O O . ILE A 1 105 ? 0.259 6.690 -4.438 1.00 86.00 105 ILE A O 1
ATOM 820 N N . LEU A 1 106 ? -0.666 8.421 -5.536 1.00 75.00 106 LEU A N 1
ATOM 821 C CA . LEU A 1 106 ? 0.384 8.529 -6.551 1.00 75.00 106 LEU A CA 1
ATOM 822 C C . LEU A 1 106 ? 1.708 9.118 -6.039 1.00 75.00 106 LEU A C 1
ATOM 824 O O . LEU A 1 106 ? 2.698 9.069 -6.767 1.00 75.00 106 LEU A O 1
ATOM 828 N N . PHE A 1 107 ? 1.741 9.609 -4.796 1.00 73.69 107 PHE A N 1
ATOM 829 C CA . PHE A 1 107 ? 2.905 10.255 -4.186 1.00 73.69 107 PHE A CA 1
ATOM 830 C C . PHE A 1 107 ? 2.988 9.884 -2.701 1.00 73.69 107 PHE A C 1
ATOM 832 O O . PHE A 1 107 ? 2.227 10.397 -1.881 1.00 73.69 107 PHE A O 1
ATOM 839 N N . ILE A 1 108 ? 3.875 8.944 -2.375 1.00 88.81 108 ILE A N 1
ATOM 840 C CA . ILE A 1 108 ? 4.246 8.595 -1.002 1.00 88.81 108 ILE A CA 1
ATOM 841 C C . ILE A 1 108 ? 5.750 8.808 -0.893 1.00 88.81 108 ILE A C 1
ATOM 843 O O . ILE A 1 108 ? 6.524 7.960 -1.332 1.00 88.81 108 ILE A O 1
ATOM 847 N N . ASP A 1 109 ? 6.160 9.924 -0.298 1.00 87.88 109 ASP A N 1
ATOM 848 C CA . ASP A 1 109 ? 7.578 10.266 -0.150 1.00 87.88 109 ASP A CA 1
ATOM 849 C C . ASP A 1 109 ? 8.058 10.095 1.297 1.00 87.88 109 ASP A C 1
ATOM 851 O O . ASP A 1 109 ? 9.260 10.011 1.568 1.00 87.88 109 ASP A O 1
ATOM 855 N N . SER A 1 110 ? 7.114 10.010 2.237 1.00 93.94 110 SER A N 1
ATOM 856 C CA . SER A 1 110 ? 7.383 9.967 3.668 1.00 93.94 110 SER A CA 1
ATOM 857 C C . SER A 1 110 ? 6.348 9.159 4.455 1.00 93.94 110 SER A C 1
ATOM 859 O O . SER A 1 110 ? 5.222 8.910 4.020 1.00 93.94 110 SER A O 1
ATOM 861 N N . ALA A 1 111 ? 6.705 8.804 5.687 1.00 94.88 111 ALA A N 1
ATOM 862 C CA . ALA A 1 111 ? 5.773 8.266 6.671 1.00 94.88 111 ALA A CA 1
ATOM 863 C C . ALA A 1 111 ? 4.644 9.253 7.017 1.00 94.88 111 ALA A C 1
ATOM 865 O O . ALA A 1 111 ? 3.550 8.826 7.388 1.00 94.88 111 ALA A O 1
ATOM 866 N N . ALA A 1 112 ? 4.881 10.561 6.875 1.00 94.44 112 ALA A N 1
ATOM 867 C CA . ALA A 1 112 ? 3.857 11.577 7.094 1.00 94.44 112 ALA A CA 1
ATOM 868 C C . ALA A 1 112 ? 2.750 11.509 6.029 1.00 94.44 112 ALA A C 1
ATOM 870 O O . ALA A 1 112 ? 1.577 11.636 6.378 1.00 94.44 112 ALA A O 1
ATOM 871 N N . ASP A 1 113 ? 3.092 11.227 4.768 1.00 93.56 113 ASP A N 1
ATOM 872 C CA . ASP A 1 113 ? 2.101 11.037 3.699 1.00 93.56 113 ASP A CA 1
ATOM 873 C C . ASP A 1 113 ? 1.222 9.818 3.975 1.00 93.56 113 ASP A C 1
ATOM 875 O O . ASP A 1 113 ? 0.000 9.870 3.836 1.00 93.56 113 ASP A O 1
ATOM 879 N N . VAL A 1 114 ? 1.842 8.733 4.446 1.00 94.19 114 VAL A N 1
ATOM 880 C CA . VAL A 1 114 ? 1.131 7.512 4.838 1.00 94.19 114 VAL A CA 1
ATOM 881 C C . VAL A 1 114 ? 0.177 7.796 5.990 1.00 94.19 114 VAL A C 1
ATOM 883 O O . VAL A 1 114 ? -0.999 7.444 5.918 1.00 94.19 114 VAL A O 1
ATOM 886 N N . LYS A 1 115 ? 0.658 8.484 7.029 1.00 92.88 115 LYS A N 1
ATOM 887 C CA . LYS A 1 115 ? -0.170 8.890 8.165 1.00 92.88 115 LYS A CA 1
ATOM 888 C C . LYS A 1 115 ? -1.348 9.757 7.714 1.00 92.88 115 LYS A C 1
ATOM 890 O O . LYS A 1 115 ? -2.473 9.486 8.115 1.00 92.88 115 LYS A O 1
ATOM 895 N N . LYS A 1 116 ? -1.112 10.739 6.841 1.00 91.56 116 LYS A N 1
ATOM 896 C CA . LYS A 1 116 ? -2.164 11.607 6.298 1.00 91.56 116 LYS A CA 1
ATOM 897 C C . LYS A 1 116 ? -3.249 10.802 5.581 1.00 91.56 116 LYS A C 1
ATOM 899 O O . LYS A 1 116 ? -4.425 11.070 5.790 1.00 91.56 116 LYS A O 1
ATOM 904 N N . GLN A 1 117 ? -2.868 9.815 4.772 1.00 91.44 117 GLN A N 1
ATOM 905 C CA . GLN A 1 117 ? -3.821 8.949 4.068 1.00 91.44 117 GLN A CA 1
ATOM 906 C C . GLN A 1 117 ? -4.580 8.020 5.014 1.00 91.44 117 GLN A C 1
ATOM 908 O O . GLN A 1 117 ? -5.758 7.756 4.799 1.00 91.44 117 GLN A O 1
ATOM 913 N N . LEU A 1 118 ? -3.937 7.551 6.084 1.00 91.44 118 LEU A N 1
ATOM 914 C CA . LEU A 1 118 ? -4.628 6.800 7.124 1.00 91.44 118 LEU A CA 1
ATOM 915 C C . LEU A 1 118 ? -5.596 7.681 7.910 1.00 91.44 118 LEU A C 1
ATOM 917 O O . LEU A 1 118 ? -6.640 7.179 8.284 1.00 91.44 118 LEU A O 1
ATOM 921 N N . GLU A 1 119 ? -5.288 8.948 8.186 1.00 90.06 119 GLU A N 1
ATOM 922 C CA . GLU A 1 119 ? -6.162 9.852 8.953 1.00 90.06 119 GLU A CA 1
ATOM 923 C C . GLU A 1 119 ? -7.302 10.435 8.106 1.00 90.06 119 GLU A C 1
ATOM 925 O O . GLU A 1 119 ? -8.398 10.639 8.620 1.00 90.06 119 GLU A O 1
ATOM 930 N N . HIS A 1 120 ? -7.059 10.662 6.815 1.00 88.81 120 HIS A N 1
ATOM 931 C CA . HIS A 1 120 ? -8.000 11.269 5.873 1.00 88.81 120 HIS A CA 1
ATOM 932 C C . HIS A 1 120 ? -7.971 10.525 4.523 1.00 88.81 120 HIS A C 1
ATOM 934 O O . HIS A 1 120 ? -7.431 11.048 3.542 1.00 88.81 120 HIS A O 1
ATOM 940 N N . PRO A 1 121 ? -8.497 9.288 4.459 1.00 89.12 121 PRO A N 1
ATOM 941 C CA . PRO A 1 121 ? -8.389 8.454 3.267 1.00 89.12 121 PRO A CA 1
ATOM 942 C C . PRO A 1 121 ? -9.265 8.979 2.127 1.00 89.12 121 PRO A C 1
ATOM 944 O O . PRO A 1 121 ? -10.462 9.199 2.302 1.00 89.12 121 PRO A O 1
ATOM 947 N N . PHE A 1 122 ? -8.699 9.075 0.921 1.00 86.75 122 PHE A N 1
ATOM 948 C CA . PHE A 1 122 ? -9.446 9.501 -0.273 1.00 86.75 122 PHE A CA 1
ATOM 949 C C . PHE A 1 122 ? -10.649 8.616 -0.606 1.00 86.75 122 PHE A C 1
ATOM 951 O O . PHE A 1 122 ? -11.577 9.079 -1.255 1.00 86.75 122 PHE A O 1
ATOM 958 N N . LEU A 1 123 ? -10.663 7.360 -0.147 1.00 88.12 123 LEU A N 1
ATOM 959 C CA . LEU A 1 123 ? -11.794 6.456 -0.366 1.00 88.12 123 LEU A CA 1
ATOM 960 C C . LEU A 1 123 ? -13.099 6.940 0.293 1.00 88.12 123 LEU A C 1
ATOM 962 O O . LEU A 1 123 ? -14.174 6.524 -0.131 1.00 88.12 123 LEU A O 1
ATOM 966 N N . ASP A 1 124 ? -13.004 7.791 1.322 1.00 88.44 124 ASP A N 1
ATOM 967 C CA . ASP A 1 124 ? -14.161 8.376 2.008 1.00 88.44 124 ASP A CA 1
ATOM 968 C C . ASP A 1 124 ? -14.577 9.733 1.403 1.00 88.44 124 ASP A C 1
ATOM 970 O O . ASP A 1 124 ? -15.623 10.271 1.770 1.00 88.44 124 ASP A O 1
ATOM 974 N N . ASP A 1 125 ? -13.782 10.304 0.492 1.00 86.31 125 ASP A N 1
ATOM 975 C CA . ASP A 1 125 ? -14.113 11.562 -0.172 1.00 86.31 125 ASP A CA 1
ATOM 976 C C . ASP A 1 125 ? -15.098 11.296 -1.327 1.00 86.31 125 ASP A C 1
ATOM 978 O O . ASP A 1 125 ? -14.739 10.630 -2.302 1.00 86.31 125 ASP A O 1
ATOM 982 N N . PRO A 1 126 ? -16.333 11.833 -1.274 1.00 84.31 126 PRO A N 1
ATOM 983 C CA . PRO A 1 126 ? -17.339 11.597 -2.307 1.00 84.31 126 PRO A CA 1
ATOM 984 C C . PRO A 1 126 ? -16.964 12.182 -3.675 1.00 84.31 126 PRO A C 1
ATOM 986 O O . PRO A 1 126 ? -17.563 11.798 -4.675 1.00 84.31 126 PRO A O 1
ATOM 989 N N . SER A 1 127 ? -16.001 13.106 -3.738 1.00 87.12 127 SER A N 1
ATOM 990 C CA . SER A 1 127 ? -15.486 13.650 -4.998 1.00 87.12 127 SER A CA 1
ATOM 991 C C . SER A 1 127 ? -14.428 12.761 -5.663 1.00 87.12 127 SER A C 1
ATOM 993 O O . SER A 1 127 ? -14.085 12.985 -6.824 1.00 87.12 127 SER A O 1
ATOM 995 N N . HIS A 1 128 ? -13.934 11.736 -4.961 1.00 85.44 128 HIS A N 1
ATOM 996 C CA . HIS A 1 128 ? -12.935 10.799 -5.461 1.00 85.44 128 HIS A CA 1
ATOM 997 C C . HIS A 1 128 ? -13.583 9.454 -5.795 1.00 85.44 128 HIS A C 1
ATOM 999 O O . HIS A 1 128 ? -13.616 8.509 -5.001 1.00 85.44 128 HIS A O 1
ATOM 1005 N N . GLU A 1 129 ? -14.074 9.344 -7.025 1.00 81.44 129 GLU A N 1
ATOM 1006 C CA . GLU A 1 129 ? -14.534 8.073 -7.569 1.00 81.44 129 GLU A CA 1
ATOM 1007 C C . GLU A 1 129 ? -13.312 7.211 -7.917 1.00 81.44 129 GLU A C 1
ATOM 1009 O O . GLU A 1 129 ? -12.614 7.460 -8.897 1.00 81.44 129 GLU A O 1
ATOM 1014 N N . GLY A 1 130 ? -13.005 6.223 -7.070 1.00 87.50 130 GLY A N 1
ATOM 1015 C CA . GLY A 1 130 ? -11.902 5.289 -7.305 1.00 87.50 130 GLY A CA 1
ATOM 1016 C C . GLY A 1 130 ? -11.994 4.589 -8.666 1.00 87.50 130 GLY A C 1
ATOM 1017 O O . GLY A 1 130 ? -13.052 4.521 -9.295 1.00 87.50 130 GLY A O 1
ATOM 1018 N N . ILE A 1 131 ? -10.885 4.014 -9.106 1.00 89.62 131 ILE A N 1
ATOM 1019 C CA . ILE A 1 131 ? -10.735 3.358 -10.399 1.00 89.62 131 ILE A CA 1
ATOM 1020 C C . ILE A 1 131 ? -11.095 1.878 -10.247 1.00 89.62 131 ILE A C 1
ATOM 1022 O O . ILE A 1 131 ? -10.861 1.257 -9.214 1.00 89.62 131 ILE A O 1
ATOM 1026 N N . SER A 1 132 ? -11.746 1.297 -11.253 1.00 87.94 132 SER A N 1
ATOM 1027 C CA . SER A 1 132 ? -11.997 -0.148 -11.241 1.00 87.94 132 SER A CA 1
ATOM 1028 C C . SER A 1 132 ? -10.703 -0.900 -11.522 1.00 87.94 132 SER A C 1
ATOM 1030 O O . SER A 1 132 ? -9.925 -0.492 -12.384 1.00 87.94 132 SER A O 1
ATOM 1032 N N . PHE A 1 133 ? -10.503 -2.036 -10.857 1.00 84.00 133 PHE A N 1
ATOM 1033 C CA . PHE A 1 133 ? -9.358 -2.881 -11.167 1.00 84.00 133 PHE A CA 1
ATOM 1034 C C . PHE A 1 133 ? -9.412 -3.366 -12.616 1.00 84.00 133 PHE A C 1
ATOM 1036 O O . PHE A 1 133 ? -10.413 -3.937 -13.053 1.00 84.00 133 PHE A O 1
ATOM 1043 N N . MET A 1 134 ? -8.302 -3.221 -13.334 1.00 85.75 134 MET A N 1
ATOM 1044 C CA . MET A 1 134 ? -8.093 -3.945 -14.583 1.00 85.75 134 MET A CA 1
ATOM 1045 C C . MET A 1 134 ? -7.726 -5.395 -14.251 1.00 85.75 134 MET A C 1
ATOM 1047 O O . MET A 1 134 ? -6.796 -5.639 -13.475 1.00 85.75 134 MET 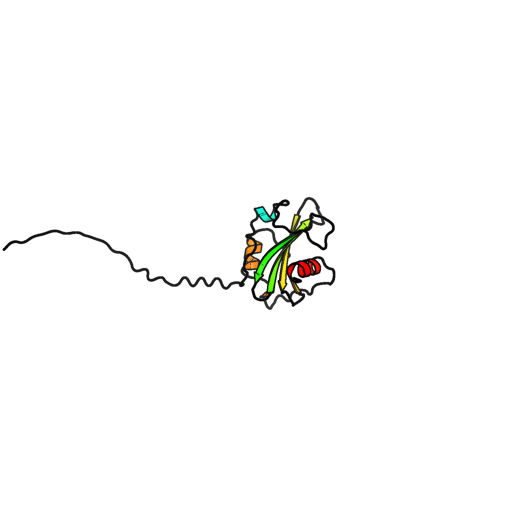A O 1
ATOM 1051 N N . GLU A 1 135 ? -8.452 -6.363 -14.812 1.00 82.31 135 GLU A N 1
ATOM 1052 C CA . GLU A 1 135 ? -8.146 -7.780 -14.597 1.00 82.31 135 GLU A CA 1
ATOM 1053 C C . GLU A 1 135 ? -6.713 -8.102 -15.037 1.00 82.31 135 GLU A C 1
ATOM 1055 O O . GLU A 1 135 ? -6.245 -7.637 -16.073 1.00 82.31 135 GLU A O 1
ATOM 1060 N N . GLY A 1 136 ? -5.999 -8.864 -14.206 1.00 81.00 136 GLY A N 1
ATOM 1061 C CA . GLY A 1 136 ? -4.596 -9.215 -14.440 1.00 81.00 136 GLY A CA 1
ATOM 1062 C C . GLY A 1 136 ? -3.577 -8.108 -14.150 1.00 81.00 136 GLY A C 1
ATOM 1063 O O . GLY A 1 136 ? -2.387 -8.372 -14.263 1.00 81.00 136 GLY A O 1
ATOM 1064 N N . SER A 1 137 ? -3.998 -6.899 -13.756 1.00 86.06 137 SER A N 1
ATOM 1065 C CA . SER A 1 137 ? -3.055 -5.865 -13.304 1.00 86.06 137 SER A CA 1
ATOM 1066 C C . SER A 1 137 ? -2.395 -6.226 -11.970 1.00 86.06 137 SER A C 1
ATOM 1068 O O . SER A 1 137 ? -3.007 -6.899 -11.135 1.00 86.06 137 SER A O 1
ATOM 1070 N N . ASP A 1 138 ? -1.189 -5.705 -11.733 1.00 86.75 138 ASP A N 1
ATOM 1071 C CA . ASP A 1 138 ? -0.434 -5.882 -10.481 1.00 86.75 138 ASP A CA 1
ATOM 1072 C C . ASP A 1 138 ? -1.288 -5.524 -9.256 1.00 86.75 138 ASP A C 1
ATOM 1074 O O . ASP A 1 138 ? -1.357 -6.263 -8.274 1.00 86.75 138 ASP A O 1
ATOM 1078 N N . VAL A 1 139 ? -2.052 -4.433 -9.365 1.00 88.00 139 VAL A N 1
ATOM 1079 C CA . VAL A 1 139 ? -2.984 -3.983 -8.327 1.00 88.00 139 VAL A CA 1
ATOM 1080 C C . VAL A 1 139 ? -4.096 -5.008 -8.078 1.00 88.00 139 VAL A C 1
ATOM 1082 O O . VAL A 1 139 ? -4.405 -5.308 -6.925 1.00 88.00 139 VAL A O 1
ATOM 1085 N N . ALA A 1 140 ? -4.690 -5.582 -9.130 1.00 89.56 140 ALA A N 1
ATOM 1086 C CA . ALA A 1 140 ? -5.726 -6.607 -8.996 1.00 89.56 140 ALA A CA 1
ATOM 1087 C C . ALA A 1 140 ? -5.184 -7.907 -8.376 1.00 89.56 140 ALA A C 1
ATOM 1089 O O . ALA A 1 140 ? -5.878 -8.557 -7.591 1.00 89.56 140 ALA A O 1
ATOM 1090 N N . ILE A 1 141 ? -3.945 -8.278 -8.702 1.00 91.12 141 ILE A N 1
ATOM 1091 C CA . ILE A 1 141 ? -3.274 -9.465 -8.161 1.00 91.12 141 ILE A CA 1
ATOM 1092 C C . ILE A 1 141 ? -2.940 -9.261 -6.679 1.00 91.12 141 ILE A C 1
ATOM 1094 O O . ILE A 1 141 ? -3.258 -10.118 -5.851 1.00 91.12 141 ILE A O 1
ATOM 1098 N N . VAL A 1 142 ? -2.382 -8.106 -6.308 1.00 93.19 142 VAL A N 1
ATOM 1099 C CA . VAL A 1 142 ? -2.132 -7.771 -4.899 1.00 93.19 142 VAL A CA 1
ATOM 1100 C C . VAL A 1 142 ? -3.440 -7.651 -4.122 1.00 93.19 142 VAL A C 1
ATOM 1102 O O . VAL A 1 142 ? -3.523 -8.150 -3.000 1.00 93.19 142 VAL A O 1
ATOM 1105 N N . TYR A 1 143 ? -4.499 -7.098 -4.716 1.00 92.75 143 TYR A N 1
ATOM 1106 C CA . TYR A 1 143 ? -5.833 -7.121 -4.120 1.00 92.75 143 TYR A CA 1
ATOM 1107 C C . TYR A 1 143 ? -6.298 -8.549 -3.811 1.00 92.75 143 TYR A C 1
ATOM 1109 O O . TYR A 1 143 ? -6.735 -8.812 -2.692 1.00 92.75 143 TYR A O 1
ATOM 1117 N N . GLN A 1 144 ? -6.172 -9.487 -4.753 1.00 92.38 144 GLN A N 1
ATOM 1118 C CA . GLN A 1 144 ? -6.523 -10.892 -4.515 1.00 92.38 144 GLN A CA 1
ATOM 1119 C C . GLN A 1 144 ? -5.670 -11.508 -3.400 1.00 92.38 144 GLN A C 1
ATOM 1121 O O . GLN A 1 144 ? -6.214 -12.168 -2.520 1.00 92.38 144 GLN A O 1
ATOM 1126 N N . ALA A 1 145 ? -4.366 -11.230 -3.362 1.00 93.12 145 ALA A N 1
ATOM 1127 C CA . ALA A 1 145 ? -3.487 -11.709 -2.295 1.00 93.12 145 ALA A CA 1
ATOM 1128 C C . ALA A 1 145 ? -3.830 -11.126 -0.907 1.00 93.12 145 ALA A C 1
ATOM 1130 O O . ALA A 1 145 ? -3.535 -11.736 0.120 1.00 93.12 145 ALA A O 1
ATOM 1131 N N . VAL A 1 146 ? -4.426 -9.931 -0.859 1.00 93.56 146 VAL A N 1
ATOM 1132 C CA . VAL A 1 146 ? -4.747 -9.200 0.379 1.00 93.56 146 VAL A CA 1
ATOM 1133 C C . VAL A 1 146 ? -6.183 -9.437 0.865 1.00 93.56 146 VAL A C 1
ATOM 1135 O O . VAL A 1 146 ? -6.411 -9.388 2.080 1.00 93.56 146 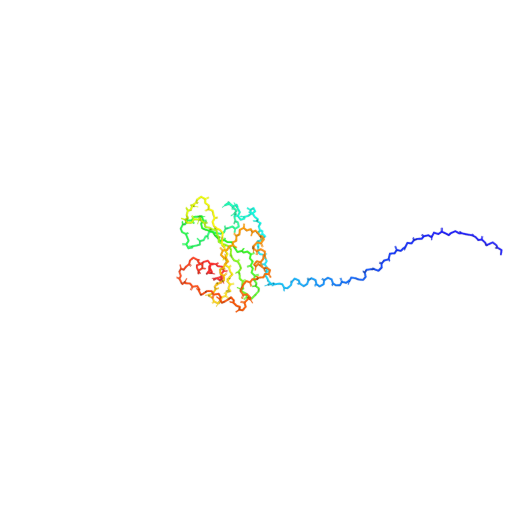VAL A O 1
ATOM 1138 N N . CYS A 1 147 ? -7.128 -9.657 -0.054 1.00 91.88 147 CYS A N 1
ATOM 1139 C CA . CYS A 1 147 ? -8.570 -9.778 0.200 1.00 91.88 147 CYS A CA 1
ATOM 1140 C C . CYS A 1 147 ? -9.159 -11.170 -0.104 1.00 91.88 147 CYS A C 1
ATOM 1142 O O . CYS A 1 147 ? -10.286 -11.421 0.304 1.00 91.88 147 CYS A O 1
ATOM 1144 N N . GLY A 1 148 ? -8.470 -12.039 -0.850 1.00 81.00 148 GLY A N 1
ATOM 1145 C CA . GLY A 1 148 ? -8.983 -13.329 -1.341 1.00 81.00 148 GLY A CA 1
ATOM 1146 C C . GLY A 1 148 ? -8.728 -14.530 -0.425 1.00 81.00 148 GLY A C 1
ATOM 1147 O O . GLY A 1 148 ? -8.642 -15.648 -0.929 1.00 81.00 148 GLY A O 1
ATOM 1148 N N . GLY A 1 149 ? -8.556 -14.292 0.879 1.00 53.25 149 GLY A N 1
ATOM 1149 C CA . GLY A 1 149 ? -8.461 -15.335 1.907 1.00 53.25 149 GLY A CA 1
ATOM 1150 C C . GLY A 1 149 ? -9.821 -15.715 2.469 1.00 53.25 149 GLY A C 1
ATOM 1151 O O . GLY A 1 149 ? -10.660 -14.799 2.616 1.00 53.25 149 GLY A O 1
#

Radius of gyration: 25.06 Å; chains: 1; bounding box: 36×44×98 Å

Foldseek 3Di:
DDDDDDDDDDDDDDDDPDPPPPPVLPQAQWDFPDQDFLCNVPDQPDPQWAAQPLDPDSQWTKHFGTAHPQQKTKMKIWHQDPVGSVDIDIWIWIDHQPPQFIDTGRDDNGSVSVVCCRRHPPVPPPVRDTGHDDPSDSVSSVSCVVRVD